Protein AF-A0AAD9EP60-F1 (afdb_monomer_lite)

Foldseek 3Di:
DDDPQPQWQAFDDDDFAFDAPDPDDPVDDTHGPGTDGGDTDRDVVVVLVVLCVDPCVVVVVDDSVPDDDDRDDDDDDDDD

pLDDT: mean 70.96, std 17.68, range [25.86, 87.94]

InterPro domains:
  IPR011008 Dimeric alpha-beta barrel [SSF54909] (15-73)

Structure (mmCIF, N/CA/C/O backbone):
data_AF-A0AAD9EP60-F1
#
_entry.id   AF-A0AAD9EP60-F1
#
loop_
_atom_site.group_PDB
_atom_site.id
_atom_site.type_symbol
_atom_site.label_atom_id
_atom_site.label_alt_id
_atom_site.label_comp_id
_atom_site.label_asym_id
_atom_site.label_entity_id
_atom_site.label_seq_id
_atom_site.pdbx_PDB_ins_code
_atom_site.Cartn_x
_atom_site.Cartn_y
_atom_site.Cartn_z
_atom_site.occupancy
_atom_site.B_iso_or_equiv
_atom_site.auth_seq_id
_atom_site.auth_comp_id
_atom_site.auth_asym_id
_atom_site.auth_atom_id
_atom_site.pdbx_PDB_model_num
ATOM 1 N N . MET A 1 1 ? -9.314 18.593 21.995 1.00 35.19 1 MET A N 1
ATOM 2 C CA . MET A 1 1 ? -9.552 18.279 20.565 1.00 35.19 1 MET A CA 1
ATOM 3 C C . MET A 1 1 ? -9.863 16.792 20.438 1.00 35.19 1 MET A C 1
ATOM 5 O O . MET A 1 1 ? -9.413 16.054 21.307 1.00 35.19 1 MET A O 1
ATOM 9 N N . PRO A 1 2 ? -10.681 16.369 19.459 1.00 30.62 2 PRO A N 1
ATOM 10 C CA . PRO A 1 2 ? -11.242 15.016 19.415 1.00 30.62 2 PRO A CA 1
ATOM 11 C C . PRO A 1 2 ? -10.201 13.930 19.062 1.00 30.62 2 PRO A C 1
ATOM 13 O O . PRO A 1 2 ? -9.185 14.246 18.441 1.00 30.62 2 PRO A O 1
ATOM 16 N N . PRO A 1 3 ? -10.452 12.657 19.433 1.00 35.19 3 PRO A N 1
ATOM 17 C CA . PRO A 1 3 ? -9.482 11.555 19.376 1.00 35.19 3 PRO A CA 1
ATOM 18 C C . PRO A 1 3 ? -9.272 10.980 17.959 1.00 35.19 3 PRO A C 1
ATOM 20 O O . PRO A 1 3 ? -9.490 9.801 17.708 1.00 35.19 3 PRO A O 1
ATOM 23 N N . ALA A 1 4 ? -8.818 11.810 17.018 1.00 39.44 4 ALA A N 1
ATOM 24 C CA . ALA A 1 4 ? -8.512 11.402 15.640 1.00 39.44 4 ALA A CA 1
ATOM 25 C C . ALA A 1 4 ? -7.086 10.828 15.450 1.00 39.44 4 ALA A C 1
ATOM 27 O O . ALA A 1 4 ? -6.677 10.550 14.325 1.00 39.44 4 ALA A O 1
ATOM 28 N N . GLU A 1 5 ? -6.307 10.677 16.528 1.00 41.16 5 GLU A N 1
ATOM 29 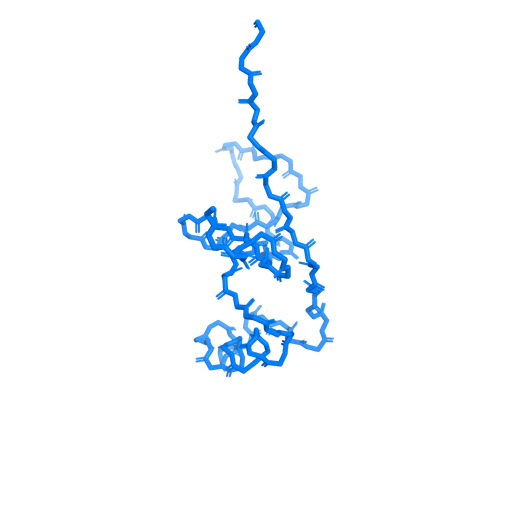C CA . GLU A 1 5 ? -4.882 10.299 16.480 1.00 41.16 5 GLU A CA 1
ATOM 30 C C . GLU A 1 5 ? -4.596 8.807 16.730 1.00 41.16 5 GLU A C 1
ATOM 32 O O . GLU A 1 5 ? -3.441 8.389 16.682 1.00 41.16 5 GLU A O 1
ATOM 37 N N . GLN A 1 6 ? -5.621 7.982 16.959 1.00 39.06 6 GLN A N 1
ATOM 38 C CA . GLN A 1 6 ? -5.458 6.553 17.245 1.00 39.06 6 GLN A CA 1
ATOM 39 C C . GLN A 1 6 ? -5.959 5.699 16.073 1.00 39.06 6 GLN A C 1
ATOM 41 O O . GLN A 1 6 ? -7.133 5.731 15.719 1.00 39.06 6 GLN A O 1
ATOM 46 N N . GLY A 1 7 ? -5.051 4.932 15.460 1.00 36.88 7 GLY A N 1
ATOM 47 C CA . GLY A 1 7 ? -5.377 3.896 14.469 1.00 36.88 7 GLY A CA 1
ATOM 48 C C . GLY A 1 7 ? -5.391 4.323 12.998 1.00 36.88 7 GLY A C 1
ATOM 49 O O . GLY A 1 7 ? -5.433 3.459 12.127 1.00 36.88 7 GLY A O 1
ATOM 50 N N . CYS A 1 8 ? -5.292 5.618 12.682 1.00 37.47 8 CYS A N 1
ATOM 51 C CA . CYS A 1 8 ? -5.245 6.059 11.289 1.00 37.47 8 CYS A CA 1
ATOM 52 C C . CYS A 1 8 ? -3.934 5.641 10.620 1.00 37.47 8 CYS A C 1
ATOM 54 O O . CYS A 1 8 ? -2.919 6.332 10.715 1.00 37.47 8 CYS A O 1
ATOM 56 N N . ILE A 1 9 ? -4.008 4.542 9.870 1.00 39.16 9 ILE A N 1
ATOM 57 C CA . ILE A 1 9 ? -3.122 4.226 8.758 1.00 39.16 9 ILE A CA 1
ATOM 58 C C . ILE A 1 9 ? -3.219 5.421 7.791 1.00 39.16 9 ILE A C 1
ATOM 60 O O . ILE A 1 9 ? -4.104 5.461 6.944 1.00 39.16 9 ILE A O 1
ATOM 64 N N . LYS A 1 10 ? -2.398 6.469 7.983 1.00 32.81 10 LYS A N 1
ATOM 65 C CA . LYS A 1 10 ? -2.417 7.689 7.155 1.00 32.81 10 LYS A CA 1
ATOM 66 C C . LYS A 1 10 ? -1.341 7.595 6.109 1.00 32.81 10 LYS A C 1
ATOM 68 O O . LYS A 1 10 ? -0.323 8.298 6.086 1.00 32.81 10 LYS A O 1
ATOM 73 N N . LEU A 1 11 ? -1.642 6.717 5.199 1.00 38.75 11 LEU A N 1
ATOM 74 C CA . LEU A 1 11 ? -0.871 6.502 4.024 1.00 38.75 11 LEU A CA 1
ATOM 75 C C . LEU A 1 11 ? -1.508 7.552 2.997 1.00 38.75 11 LEU A C 1
ATOM 77 O O . LEU A 1 11 ? -2.728 7.610 2.865 1.00 38.75 11 LEU A O 1
ATOM 81 N N . THR A 1 12 ? -0.765 8.532 2.400 1.00 25.86 12 THR A N 1
ATOM 82 C CA . THR A 1 12 ? -1.213 9.441 1.261 1.00 25.86 12 THR A CA 1
ATOM 83 C C . THR A 1 12 ? -0.093 9.882 0.263 1.00 25.86 12 THR A C 1
ATOM 85 O O . THR A 1 12 ? 0.752 10.698 0.639 1.00 25.86 12 THR A O 1
ATOM 88 N N . PHE A 1 13 ? -0.103 9.406 -0.997 1.00 35.31 13 PHE A N 1
ATOM 89 C CA . PHE A 1 13 ? 0.644 9.939 -2.167 1.00 35.31 13 PHE A CA 1
ATOM 90 C C . PHE A 1 13 ? -0.367 10.123 -3.310 1.00 35.31 13 PHE A C 1
ATOM 92 O O . PHE A 1 13 ? -1.272 9.304 -3.466 1.00 35.31 13 PHE A O 1
ATOM 99 N N . GLY A 1 14 ? -0.230 11.196 -4.093 1.00 30.80 14 GLY A N 1
ATOM 100 C CA . GLY A 1 14 ? -0.999 11.365 -5.325 1.00 30.80 14 GLY A CA 1
ATOM 101 C C . GLY A 1 14 ? -0.435 10.444 -6.404 1.00 30.80 14 GLY A C 1
ATOM 102 O O . GLY A 1 14 ? 0.653 10.707 -6.904 1.00 30.80 14 GLY A O 1
ATOM 103 N N . GLY A 1 15 ? -1.166 9.376 -6.724 1.00 43.41 15 GLY A N 1
ATOM 104 C CA . GLY A 1 15 ? -0.699 8.280 -7.577 1.00 43.41 15 GLY A CA 1
ATOM 105 C C . GLY A 1 15 ? -0.113 7.115 -6.770 1.00 43.41 15 GLY A C 1
ATOM 106 O O . GLY A 1 15 ? 0.559 7.312 -5.757 1.00 43.41 15 GLY A O 1
ATOM 107 N N . ALA A 1 16 ? -0.379 5.886 -7.222 1.00 53.66 16 ALA A N 1
ATOM 108 C CA . ALA A 1 16 ? 0.327 4.708 -6.730 1.00 53.66 16 ALA A CA 1
ATOM 109 C C . ALA A 1 16 ? 1.790 4.796 -7.193 1.00 53.66 16 ALA A C 1
ATOM 111 O O . ALA A 1 16 ? 2.059 4.862 -8.391 1.00 53.66 16 ALA A O 1
ATOM 112 N N . GLY A 1 17 ? 2.732 4.844 -6.250 1.00 61.97 17 GLY A N 1
ATOM 113 C CA . GLY A 1 17 ? 4.153 4.929 -6.573 1.00 61.97 17 GLY A CA 1
ATOM 114 C C . GLY A 1 17 ? 4.700 3.548 -6.906 1.00 61.97 17 GLY A C 1
ATOM 115 O O . GLY A 1 17 ? 4.548 2.627 -6.106 1.00 61.97 17 GLY A O 1
ATOM 116 N N . ALA A 1 18 ? 5.356 3.398 -8.054 1.00 69.44 18 ALA A N 1
ATOM 117 C CA . ALA A 1 18 ? 6.088 2.178 -8.370 1.00 69.44 18 ALA A CA 1
ATOM 118 C C . ALA A 1 18 ? 7.293 2.016 -7.426 1.00 69.44 18 ALA A C 1
ATOM 120 O O . ALA A 1 18 ? 8.082 2.948 -7.259 1.00 69.44 18 ALA A O 1
ATOM 121 N N . THR A 1 19 ? 7.458 0.836 -6.827 1.00 73.62 19 THR A N 1
ATOM 122 C CA . THR A 1 19 ? 8.747 0.451 -6.239 1.00 73.62 19 THR A CA 1
ATOM 123 C C . THR A 1 19 ? 9.663 -0.002 -7.364 1.00 73.62 19 THR A C 1
ATOM 125 O O . THR A 1 19 ? 9.203 -0.641 -8.310 1.00 73.62 19 THR A O 1
ATOM 128 N N . LEU A 1 20 ? 10.947 0.337 -7.280 1.00 78.31 20 LEU A N 1
ATOM 129 C CA . LEU A 1 20 ? 11.934 0.010 -8.307 1.00 78.31 20 LEU A CA 1
ATOM 130 C C . LEU A 1 20 ? 12.990 -0.948 -7.749 1.00 78.31 20 LEU A C 1
ATOM 132 O O . LEU A 1 20 ? 13.284 -0.906 -6.554 1.00 78.31 20 LEU A O 1
ATOM 136 N N . ALA A 1 21 ? 13.567 -1.790 -8.608 1.00 78.19 21 ALA A N 1
ATOM 137 C CA . ALA A 1 21 ? 14.726 -2.616 -8.254 1.00 78.19 21 ALA A CA 1
ATOM 138 C C . ALA A 1 21 ? 15.984 -1.764 -8.009 1.00 78.19 21 ALA A C 1
ATOM 140 O O . ALA A 1 21 ? 16.833 -2.103 -7.187 1.00 78.19 21 ALA A O 1
ATOM 141 N N . GLU A 1 22 ? 16.094 -0.659 -8.743 1.00 80.94 22 GLU A N 1
ATOM 142 C CA . GLU A 1 22 ? 17.282 0.177 -8.860 1.00 80.94 22 GLU A CA 1
ATOM 143 C C . GLU A 1 22 ? 16.887 1.655 -9.070 1.00 80.94 22 GLU A C 1
ATOM 145 O O . GLU A 1 22 ? 15.750 1.935 -9.470 1.00 80.94 22 GLU A O 1
ATOM 150 N N . PRO A 1 23 ? 17.775 2.626 -8.774 1.00 80.81 23 PRO A N 1
ATOM 151 C CA . PRO A 1 23 ? 17.530 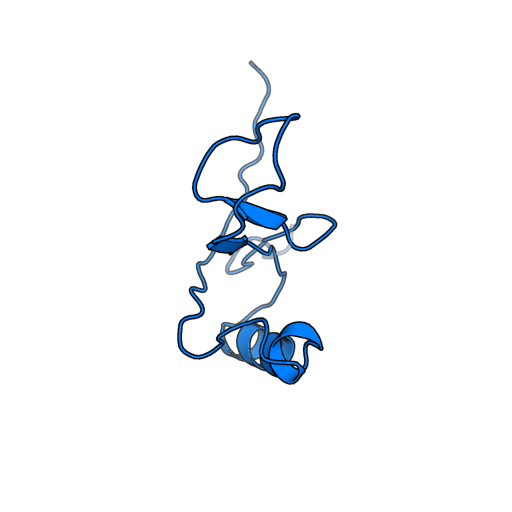4.037 -9.069 1.00 80.81 23 PRO A CA 1
ATOM 152 C C . PRO A 1 23 ? 17.234 4.280 -10.556 1.00 80.81 23 PRO A C 1
ATOM 154 O O . PRO A 1 23 ? 17.739 3.573 -11.423 1.00 80.81 23 PRO A O 1
ATOM 157 N N . VAL A 1 24 ? 16.433 5.306 -10.855 1.00 78.44 24 VAL A N 1
ATOM 158 C CA . VAL A 1 24 ? 16.018 5.617 -12.232 1.00 78.44 24 VAL A CA 1
ATOM 159 C C . VAL A 1 24 ? 17.223 6.033 -13.086 1.00 78.44 24 VAL A C 1
ATOM 161 O O . VAL A 1 24 ? 17.854 7.052 -12.807 1.00 78.44 24 VAL A O 1
ATOM 164 N N . ASP A 1 25 ? 17.493 5.286 -14.157 1.00 80.69 25 ASP A N 1
ATOM 165 C CA . ASP A 1 25 ? 18.425 5.662 -15.225 1.00 80.69 25 ASP A CA 1
ATOM 166 C C . ASP A 1 25 ? 17.639 6.350 -16.362 1.00 80.69 25 ASP A C 1
ATOM 168 O O . ASP A 1 25 ? 16.764 5.711 -16.950 1.00 80.69 25 ASP A O 1
ATOM 172 N N . PRO A 1 26 ? 17.914 7.624 -16.712 1.00 77.12 26 PRO A N 1
ATOM 173 C CA . PRO A 1 26 ? 17.211 8.316 -17.796 1.00 77.12 26 PRO A CA 1
ATOM 174 C C . PRO A 1 26 ? 17.404 7.677 -19.185 1.00 77.12 26 PRO A C 1
ATOM 176 O O . PRO A 1 26 ? 16.660 8.012 -20.106 1.00 77.12 26 PRO A O 1
ATOM 179 N N . GLY A 1 27 ? 18.372 6.770 -19.359 1.00 81.94 27 GLY A N 1
ATOM 180 C CA . GLY A 1 27 ? 18.574 6.006 -20.592 1.00 81.94 27 GLY A CA 1
ATOM 181 C C . GLY A 1 27 ? 17.758 4.711 -20.702 1.00 81.94 27 GLY A C 1
ATOM 182 O O . GLY A 1 27 ? 17.852 4.039 -21.732 1.00 81.94 27 GLY A O 1
ATOM 183 N N . ARG A 1 28 ? 16.992 4.313 -19.673 1.00 79.75 28 ARG A N 1
ATOM 184 C CA . ARG A 1 28 ? 16.308 3.006 -19.615 1.00 79.75 28 ARG A CA 1
ATOM 185 C C . ARG A 1 28 ? 14.874 3.112 -19.079 1.00 79.75 28 ARG A C 1
ATOM 187 O O . ARG A 1 28 ? 14.585 3.985 -18.265 1.00 79.75 28 ARG A O 1
ATOM 194 N N . PRO A 1 29 ? 13.958 2.211 -19.484 1.00 78.19 29 PRO A N 1
ATOM 195 C CA . PRO A 1 29 ? 12.670 2.092 -18.810 1.00 78.19 29 PRO A CA 1
ATOM 196 C C . PRO A 1 29 ? 12.890 1.698 -17.335 1.00 78.19 29 PRO A C 1
ATOM 198 O O . PRO A 1 29 ? 13.718 0.825 -17.062 1.00 78.19 29 PRO A O 1
ATOM 201 N N . PRO A 1 30 ? 12.176 2.315 -16.375 1.00 78.69 30 PRO A N 1
ATOM 202 C CA . PRO A 1 30 ? 12.365 2.035 -14.957 1.00 78.69 30 PRO A CA 1
ATOM 203 C C . PRO A 1 30 ? 11.960 0.596 -14.619 1.00 78.69 30 PRO A C 1
ATOM 205 O O . PRO A 1 30 ? 10.883 0.130 -14.992 1.00 78.69 30 PRO A O 1
ATOM 208 N N . HIS A 1 31 ? 12.815 -0.101 -13.872 1.00 80.69 31 HIS A N 1
ATOM 209 C CA . HIS A 1 31 ? 12.596 -1.488 -13.475 1.00 80.69 31 HIS A CA 1
ATOM 210 C C . HIS A 1 31 ? 11.629 -1.568 -12.285 1.00 80.69 31 HIS A C 1
ATOM 212 O O . HIS A 1 31 ? 12.042 -1.572 -11.125 1.00 80.69 31 HIS A O 1
ATOM 218 N N . ILE A 1 32 ? 10.329 -1.603 -12.583 1.00 81.44 32 ILE A N 1
ATOM 219 C CA . ILE A 1 32 ? 9.250 -1.675 -11.590 1.00 81.44 32 ILE A CA 1
ATOM 220 C C . ILE A 1 32 ? 9.182 -3.077 -10.968 1.00 81.44 32 ILE A C 1
ATOM 222 O O . ILE A 1 32 ? 9.038 -4.068 -11.676 1.00 81.44 32 ILE A O 1
ATOM 226 N N . THR A 1 33 ? 9.234 -3.145 -9.637 1.00 80.88 33 THR A N 1
ATOM 227 C CA . THR A 1 33 ? 9.149 -4.381 -8.832 1.00 80.88 33 THR A CA 1
ATOM 228 C C . THR A 1 33 ? 7.838 -4.524 -8.062 1.00 80.88 33 THR A C 1
ATOM 230 O O . THR A 1 33 ? 7.613 -5.536 -7.404 1.00 80.88 33 THR A O 1
ATOM 233 N N . GLY A 1 34 ? 6.974 -3.511 -8.110 1.00 75.12 34 GLY A N 1
ATOM 234 C CA . GLY A 1 34 ? 5.718 -3.469 -7.369 1.00 75.12 34 GLY A CA 1
ATOM 235 C C . GLY A 1 34 ? 5.218 -2.040 -7.200 1.00 75.12 34 GLY A C 1
ATOM 236 O O . GLY A 1 34 ? 5.635 -1.128 -7.917 1.00 75.12 34 GLY A O 1
ATOM 237 N N . SER A 1 35 ? 4.329 -1.826 -6.233 1.00 75.56 35 SER A N 1
ATOM 238 C CA . SER A 1 35 ? 3.799 -0.499 -5.923 1.00 75.56 35 SER A CA 1
ATOM 239 C C . SER A 1 35 ? 3.626 -0.283 -4.427 1.00 75.56 35 SER A C 1
ATOM 241 O O . SER A 1 35 ? 3.021 -1.106 -3.740 1.00 75.56 35 SER A O 1
ATOM 243 N N . ALA A 1 36 ? 4.074 0.871 -3.943 1.00 80.00 36 ALA A N 1
ATOM 244 C CA . ALA A 1 36 ? 3.750 1.377 -2.622 1.00 80.00 36 ALA A CA 1
ATOM 245 C C . ALA A 1 36 ? 2.626 2.405 -2.766 1.00 80.00 36 ALA A C 1
ATOM 247 O O . ALA A 1 36 ? 2.791 3.454 -3.395 1.00 8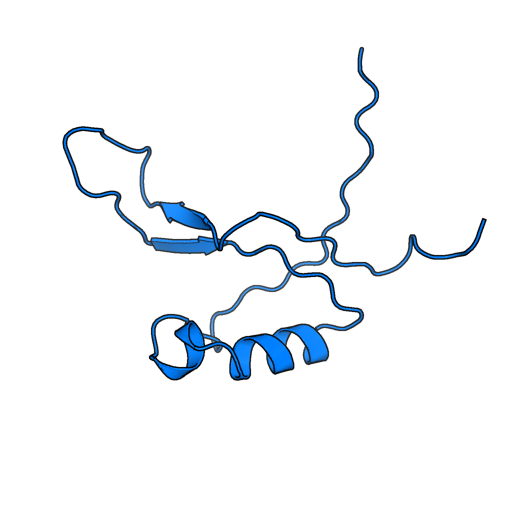0.00 36 ALA A O 1
ATOM 248 N N . MET A 1 37 ? 1.473 2.112 -2.170 1.00 77.12 37 MET A N 1
ATOM 249 C CA . MET A 1 37 ? 0.357 3.043 -2.152 1.00 77.12 37 MET A CA 1
ATOM 250 C C . MET A 1 37 ? -0.130 3.318 -0.747 1.00 77.12 37 MET A C 1
ATOM 252 O O . MET A 1 37 ? 0.026 2.533 0.186 1.00 77.12 37 MET A O 1
ATOM 256 N N . LEU A 1 38 ? -0.670 4.515 -0.616 1.00 75.69 38 LEU A N 1
ATOM 257 C CA . LEU A 1 38 ? -0.741 5.217 0.638 1.00 75.69 38 LEU A CA 1
ATOM 258 C C . LEU A 1 38 ? -2.278 5.518 0.806 1.00 75.69 38 LEU A C 1
ATOM 260 O O . LEU A 1 38 ? -2.771 6.470 0.206 1.00 75.69 38 LEU A O 1
ATOM 264 N N . ILE A 1 39 ? -3.029 4.666 1.541 1.00 75.12 39 ILE A N 1
ATOM 265 C CA . ILE A 1 39 ? -4.495 4.661 1.815 1.00 75.12 39 ILE A CA 1
ATOM 266 C C . ILE A 1 39 ? -4.857 5.195 3.224 1.00 75.12 39 ILE A C 1
ATOM 268 O O . ILE A 1 39 ? -4.130 4.931 4.175 1.00 75.12 39 ILE A O 1
ATOM 272 N N . PHE A 1 40 ? -6.038 5.822 3.380 1.00 75.31 40 PHE A N 1
ATOM 273 C CA . PHE A 1 40 ? -6.712 6.089 4.670 1.00 75.31 40 PHE A CA 1
ATOM 274 C C . PHE A 1 40 ? -7.928 5.165 4.893 1.00 75.31 40 PHE A C 1
ATOM 276 O O . PHE A 1 40 ? -8.899 5.229 4.131 1.00 75.31 40 PHE A O 1
ATOM 283 N N . ALA A 1 41 ? -7.897 4.331 5.936 1.00 80.81 41 ALA A N 1
ATOM 284 C CA . ALA A 1 41 ? -8.981 3.423 6.338 1.00 80.81 41 ALA A CA 1
ATOM 285 C C . ALA A 1 41 ? -8.898 3.093 7.848 1.00 80.81 41 ALA A C 1
ATOM 287 O O . ALA A 1 41 ? -7.793 3.148 8.395 1.00 80.81 41 ALA A O 1
ATOM 288 N N . PRO A 1 42 ? -10.018 2.759 8.526 1.00 80.25 42 PRO A N 1
ATOM 289 C CA . PRO A 1 42 ? -10.015 2.477 9.963 1.00 80.25 42 PRO A CA 1
ATOM 290 C C . PRO A 1 42 ? -9.626 1.029 10.311 1.00 80.25 42 PRO A C 1
ATOM 292 O O . PRO A 1 42 ? -9.160 0.791 11.422 1.00 80.25 42 PRO A O 1
ATOM 295 N N . THR A 1 43 ? -9.777 0.070 9.389 1.00 83.56 43 THR A N 1
ATOM 296 C CA . THR A 1 43 ? -9.407 -1.346 9.592 1.00 83.56 43 THR A CA 1
ATOM 297 C C . THR A 1 43 ? -8.573 -1.903 8.431 1.00 83.56 43 THR A C 1
ATOM 299 O O . THR A 1 43 ? -8.510 -1.310 7.349 1.00 83.56 43 THR A O 1
ATOM 302 N N . ARG A 1 44 ? -7.931 -3.064 8.632 1.00 81.00 44 ARG A N 1
ATOM 303 C CA . ARG A 1 44 ? -7.221 -3.792 7.560 1.00 81.00 44 ARG A CA 1
ATOM 304 C C . ARG A 1 44 ? -8.214 -4.365 6.545 1.00 81.00 44 ARG A C 1
ATOM 306 O O . ARG A 1 44 ? -7.920 -4.442 5.355 1.00 81.00 44 ARG A O 1
ATOM 313 N N . GLU A 1 45 ? -9.393 -4.732 7.016 1.00 86.25 45 GLU A N 1
ATOM 314 C CA . GLU A 1 45 ? -10.486 -5.333 6.264 1.00 86.25 45 GLU A CA 1
ATOM 315 C C . GLU A 1 45 ? -11.050 -4.327 5.253 1.00 86.25 45 GLU A C 1
ATOM 317 O O . GLU A 1 45 ? -11.245 -4.679 4.090 1.00 86.25 45 GLU A O 1
ATOM 322 N N . ASP A 1 46 ? -11.188 -3.055 5.643 1.00 85.25 46 ASP A N 1
ATOM 323 C CA . ASP A 1 46 ? -11.541 -1.951 4.740 1.00 85.25 46 ASP A CA 1
ATOM 324 C C . ASP A 1 46 ? -10.480 -1.720 3.654 1.00 85.25 46 ASP A C 1
ATOM 326 O O . ASP A 1 46 ? -10.817 -1.463 2.496 1.00 85.25 46 ASP A O 1
ATOM 330 N N . VAL A 1 47 ? -9.189 -1.825 4.002 1.00 85.75 47 VAL A N 1
ATOM 331 C CA . VAL A 1 47 ? -8.089 -1.736 3.025 1.00 85.75 47 VAL A CA 1
ATOM 332 C C . VAL A 1 47 ? -8.198 -2.872 2.008 1.00 85.75 47 VAL A C 1
ATOM 334 O O . VAL A 1 47 ? -8.200 -2.618 0.805 1.00 85.75 47 VAL A O 1
ATOM 337 N N . LEU A 1 48 ? -8.353 -4.114 2.473 1.00 85.94 48 LEU A N 1
ATOM 338 C CA . LEU A 1 48 ? -8.508 -5.286 1.608 1.00 85.94 48 LEU A CA 1
ATOM 339 C C . LEU A 1 48 ? -9.784 -5.211 0.756 1.00 85.94 48 LEU A C 1
ATOM 341 O O . LEU A 1 48 ? -9.751 -5.578 -0.416 1.00 85.94 48 LEU A O 1
ATOM 345 N N . GLY A 1 49 ? -10.894 -4.714 1.305 1.00 87.94 49 GLY A N 1
ATOM 346 C CA . GLY A 1 49 ? -12.151 -4.515 0.581 1.00 87.94 49 GLY A CA 1
ATOM 347 C C . GLY A 1 49 ? -12.041 -3.478 -0.540 1.00 87.94 49 GLY A C 1
ATOM 348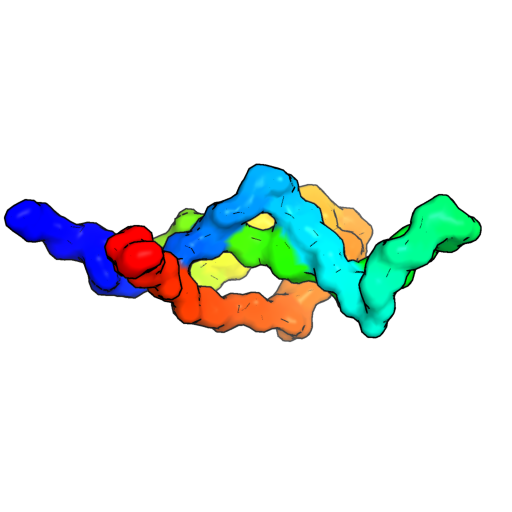 O O . GLY A 1 49 ? -12.616 -3.672 -1.613 1.00 87.94 49 GLY A O 1
ATOM 349 N N . ARG A 1 50 ? -11.261 -2.410 -0.330 1.00 85.56 50 ARG A N 1
ATOM 350 C CA . ARG A 1 50 ? -10.947 -1.422 -1.375 1.00 85.56 50 ARG A CA 1
ATOM 351 C C . ARG A 1 50 ? -10.014 -1.994 -2.434 1.00 85.56 50 ARG A C 1
ATOM 353 O O . ARG A 1 50 ? -10.355 -1.923 -3.608 1.00 85.56 50 ARG A O 1
ATOM 360 N N . LEU A 1 51 ? -8.906 -2.621 -2.030 1.00 84.12 51 LEU A N 1
ATOM 361 C CA . LEU A 1 51 ? -7.950 -3.235 -2.959 1.00 84.12 51 LEU A CA 1
ATOM 362 C C . LEU A 1 51 ? -8.626 -4.286 -3.850 1.00 84.12 51 LEU A C 1
ATOM 364 O O . LEU A 1 51 ? -8.480 -4.227 -5.063 1.00 84.12 51 LEU A O 1
ATOM 368 N N . LYS A 1 52 ? -9.466 -5.172 -3.292 1.00 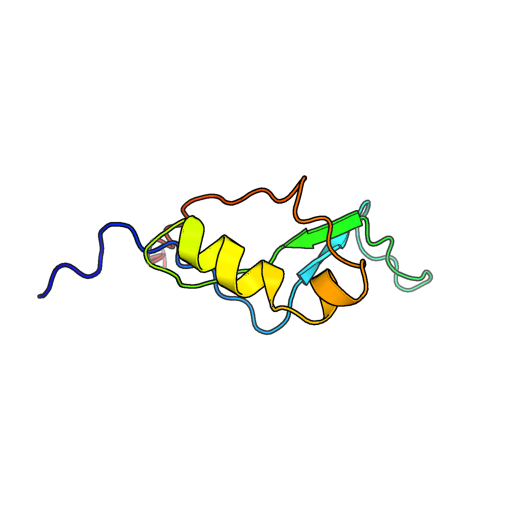85.56 52 LYS A N 1
ATOM 369 C CA . LYS A 1 52 ? -10.243 -6.166 -4.069 1.00 85.56 52 LYS A CA 1
ATOM 370 C C . LYS A 1 52 ? -11.137 -5.549 -5.150 1.00 85.56 52 LYS A C 1
ATOM 372 O O . LYS A 1 52 ? -11.517 -6.231 -6.099 1.00 85.56 52 LYS A O 1
ATOM 377 N N . ASN A 1 53 ? -11.503 -4.279 -4.997 1.00 84.31 53 ASN A N 1
ATOM 378 C CA . ASN A 1 53 ? -12.323 -3.551 -5.952 1.00 84.31 53 ASN A CA 1
ATOM 379 C C . ASN A 1 53 ? -11.524 -2.685 -6.936 1.00 84.31 53 ASN A C 1
ATOM 381 O O . ASN A 1 53 ? -12.124 -2.204 -7.901 1.00 84.31 53 ASN A O 1
ATOM 385 N N . ASP A 1 54 ? -10.218 -2.527 -6.729 1.00 82.50 54 ASP A N 1
ATOM 386 C CA . ASP A 1 54 ? -9.323 -1.731 -7.564 1.00 82.50 54 ASP A CA 1
ATOM 387 C C . ASP A 1 54 ? -9.166 -2.350 -8.972 1.00 82.50 54 ASP A C 1
ATOM 389 O O . ASP A 1 54 ? -9.009 -3.574 -9.077 1.00 82.50 54 ASP A O 1
ATOM 393 N N . PRO A 1 55 ? -9.198 -1.552 -10.059 1.00 82.69 55 PRO A N 1
ATOM 394 C CA . PRO A 1 55 ? -8.913 -2.032 -11.411 1.00 82.69 55 PRO A CA 1
ATOM 395 C C . PRO A 1 55 ? -7.591 -2.798 -11.520 1.00 82.69 55 PRO A C 1
ATOM 397 O O . PRO A 1 55 ? -7.575 -3.874 -12.107 1.00 82.69 55 PRO A O 1
ATOM 400 N N . LEU A 1 56 ? -6.517 -2.337 -10.871 1.00 78.94 56 LEU A N 1
ATOM 401 C CA . LEU A 1 56 ? -5.194 -2.968 -10.960 1.00 78.94 56 LEU A CA 1
ATOM 402 C C . LEU A 1 56 ? -5.157 -4.344 -10.282 1.00 78.94 56 LEU A C 1
ATOM 404 O O . LEU A 1 56 ? -4.418 -5.230 -10.704 1.00 78.94 56 LEU A O 1
ATOM 408 N N . THR A 1 57 ? -6.007 -4.575 -9.281 1.00 81.56 57 THR A N 1
ATOM 409 C CA . THR A 1 57 ? -6.242 -5.929 -8.758 1.00 81.56 57 THR A CA 1
ATOM 410 C C . THR A 1 57 ? -7.046 -6.771 -9.746 1.00 81.56 57 THR A C 1
ATOM 412 O O . THR A 1 57 ? -6.694 -7.917 -10.012 1.00 81.56 57 THR A O 1
ATOM 415 N N . LYS A 1 58 ? -8.145 -6.226 -10.280 1.00 82.62 58 LYS A N 1
ATOM 416 C CA . LYS A 1 58 ? -9.066 -6.951 -11.175 1.00 82.62 58 LYS A CA 1
ATOM 417 C C . LYS A 1 58 ? -8.414 -7.354 -12.500 1.00 82.62 58 LYS A C 1
ATOM 419 O O . LYS A 1 58 ? -8.750 -8.400 -13.043 1.00 82.62 58 LYS A O 1
ATOM 424 N N . GLU A 1 59 ? -7.471 -6.552 -12.976 1.00 84.62 59 GLU A N 1
ATOM 425 C CA . GLU A 1 59 ? -6.639 -6.796 -14.158 1.00 84.62 59 GLU A CA 1
ATOM 426 C C . GLU A 1 59 ? -5.421 -7.694 -13.857 1.00 84.62 59 GLU A C 1
ATOM 428 O O . GLU A 1 59 ? -4.656 -8.018 -14.760 1.00 84.62 59 GLU A O 1
ATOM 433 N N . GLY A 1 60 ? -5.233 -8.125 -12.601 1.00 79.31 60 GLY A N 1
ATOM 434 C CA . GLY A 1 60 ? -4.147 -9.024 -12.193 1.00 79.31 60 GLY A CA 1
ATOM 435 C C . GLY A 1 60 ? -2.769 -8.364 -12.065 1.00 79.31 60 GLY A C 1
ATOM 436 O O . GLY A 1 60 ? -1.777 -9.068 -11.896 1.00 79.31 60 GLY A O 1
ATOM 437 N N . VAL A 1 61 ? -2.692 -7.031 -12.120 1.00 79.44 61 VAL A N 1
ATOM 438 C CA . VAL A 1 61 ? -1.448 -6.257 -11.947 1.00 79.44 61 VAL A CA 1
ATOM 439 C C . VAL A 1 61 ? -0.980 -6.270 -10.487 1.00 79.44 61 VAL A C 1
ATOM 441 O O . VAL A 1 61 ? 0.221 -6.255 -10.222 1.00 79.44 61 VAL A O 1
ATOM 444 N N . TRP A 1 62 ? -1.909 -6.308 -9.526 1.00 79.00 62 TRP A N 1
ATOM 445 C CA . TRP A 1 62 ? -1.601 -6.390 -8.094 1.00 79.00 62 TRP A CA 1
ATOM 446 C C . TRP A 1 62 ? -1.948 -7.746 -7.492 1.00 79.00 62 TRP A C 1
ATOM 448 O O . TRP A 1 62 ? -3.105 -8.167 -7.469 1.00 79.00 62 TRP A O 1
ATOM 458 N N . ASP A 1 63 ? -0.943 -8.381 -6.890 1.00 80.69 63 ASP A N 1
ATOM 459 C CA . ASP A 1 63 ? -1.131 -9.582 -6.087 1.00 80.69 63 ASP A CA 1
ATOM 460 C C . ASP A 1 63 ? -1.600 -9.230 -4.666 1.00 80.69 63 ASP A C 1
ATOM 462 O O . ASP A 1 63 ? -0.812 -8.919 -3.769 1.00 80.69 63 ASP A O 1
ATOM 466 N N . ILE A 1 64 ? -2.915 -9.313 -4.449 1.00 79.31 64 ILE A N 1
ATOM 467 C CA . ILE A 1 64 ? -3.519 -9.142 -3.122 1.00 79.31 64 ILE A CA 1
ATOM 468 C C . ILE A 1 64 ? -3.070 -10.215 -2.125 1.00 79.31 64 ILE A C 1
ATOM 470 O O . ILE A 1 64 ? -3.051 -9.939 -0.926 1.00 79.31 64 ILE A O 1
ATOM 474 N N . ASN A 1 65 ? -2.700 -11.419 -2.563 1.00 82.25 65 ASN A N 1
ATOM 475 C CA . ASN A 1 65 ? -2.328 -12.487 -1.632 1.00 82.25 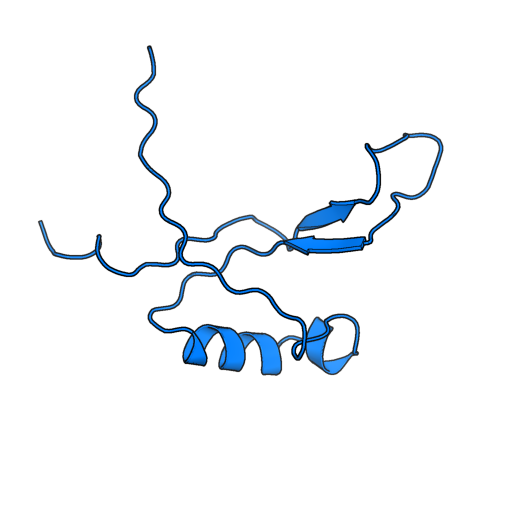65 ASN A CA 1
ATOM 476 C C . ASN A 1 65 ? -0.985 -12.186 -0.953 1.00 82.25 65 ASN A C 1
ATOM 478 O O . ASN A 1 65 ? -0.802 -12.518 0.216 1.00 82.25 65 ASN A O 1
ATOM 482 N N . ASN A 1 66 ? -0.091 -11.489 -1.661 1.00 83.56 66 ASN A N 1
ATOM 483 C CA . ASN A 1 66 ? 1.201 -11.026 -1.155 1.00 83.56 66 ASN A CA 1
ATOM 484 C C . ASN A 1 66 ? 1.194 -9.554 -0.682 1.00 83.56 66 ASN A C 1
ATOM 486 O O . ASN A 1 66 ? 2.258 -8.985 -0.418 1.00 83.56 66 ASN A O 1
ATOM 490 N N . VAL A 1 67 ? 0.021 -8.915 -0.536 1.00 83.56 67 VAL A N 1
ATOM 491 C CA . VAL A 1 67 ? -0.051 -7.500 -0.135 1.00 83.56 67 VAL A CA 1
ATOM 492 C C . VAL A 1 67 ? 0.371 -7.280 1.321 1.00 83.56 67 VAL A C 1
ATOM 494 O O . VAL A 1 67 ? -0.146 -7.883 2.268 1.00 83.56 67 VAL A O 1
ATOM 497 N N . GLN A 1 68 ? 1.293 -6.341 1.517 1.00 84.19 68 GLN A N 1
ATOM 498 C CA . GLN A 1 68 ? 1.793 -5.954 2.832 1.00 84.19 68 GLN A CA 1
ATOM 499 C C . GLN A 1 68 ? 1.103 -4.661 3.281 1.00 84.19 68 GLN A C 1
ATOM 501 O O . GLN A 1 68 ? 1.224 -3.617 2.644 1.00 84.19 68 GLN A O 1
ATOM 506 N N . ILE A 1 69 ? 0.350 -4.737 4.381 1.00 83.31 69 ILE A N 1
ATOM 507 C CA . ILE A 1 69 ? -0.401 -3.611 4.955 1.00 83.31 69 ILE A CA 1
ATOM 508 C C . ILE A 1 69 ? 0.183 -3.305 6.331 1.00 83.31 69 ILE A C 1
ATOM 510 O O . ILE A 1 69 ? 0.113 -4.147 7.231 1.00 83.31 69 ILE A O 1
ATOM 514 N N . TYR A 1 70 ? 0.718 -2.094 6.489 1.00 82.25 70 TYR A N 1
ATOM 515 C CA . TYR A 1 70 ? 1.337 -1.606 7.720 1.00 82.25 70 TYR A CA 1
ATOM 516 C C . TYR A 1 70 ? 0.593 -0.385 8.263 1.00 82.25 70 TYR A C 1
ATOM 518 O O . TYR A 1 70 ? 0.234 0.495 7.477 1.00 82.25 70 TYR A O 1
ATOM 526 N N . PRO A 1 71 ? 0.398 -0.263 9.588 1.00 80.00 71 PRO A N 1
ATOM 527 C CA . PRO A 1 71 ? -0.049 0.987 10.177 1.00 80.00 71 PRO A CA 1
ATOM 528 C C . PRO A 1 71 ? 1.030 2.062 10.014 1.00 80.00 71 PRO A C 1
ATOM 530 O O . PRO A 1 71 ? 2.210 1.821 10.260 1.00 80.00 71 PRO A O 1
ATOM 533 N N . PHE A 1 72 ? 0.623 3.263 9.603 1.00 78.44 72 PHE A N 1
ATOM 534 C CA . PHE A 1 72 ? 1.537 4.369 9.322 1.00 78.44 72 PHE A CA 1
ATOM 535 C C . PHE A 1 72 ? 1.052 5.659 9.973 1.00 78.44 72 PHE A C 1
ATOM 537 O O . PHE A 1 72 ? -0.007 6.183 9.623 1.00 78.44 72 PHE A O 1
ATOM 544 N N . PHE A 1 73 ? 1.873 6.207 10.864 1.00 78.75 73 PHE A N 1
ATOM 545 C CA . PHE A 1 73 ? 1.688 7.526 11.456 1.00 78.75 73 PHE A CA 1
ATOM 546 C C . PHE A 1 73 ? 2.715 8.498 10.866 1.00 78.75 73 PHE A C 1
ATOM 548 O O . PHE A 1 73 ? 3.905 8.192 10.812 1.00 78.75 73 PHE A O 1
ATOM 555 N N . ARG A 1 74 ? 2.267 9.684 10.435 1.00 72.19 74 ARG A N 1
ATOM 556 C CA . ARG A 1 74 ? 3.156 10.750 9.951 1.00 72.19 74 ARG A CA 1
ATOM 557 C C . ARG A 1 74 ? 3.350 11.793 11.061 1.00 72.19 74 ARG A C 1
ATOM 559 O O . ARG A 1 74 ? 2.503 12.683 11.166 1.00 72.19 74 ARG A O 1
ATOM 566 N N . PRO A 1 75 ? 4.430 11.736 11.863 1.00 76.44 75 PRO A N 1
ATOM 567 C CA . PRO A 1 75 ? 4.702 12.782 12.842 1.00 76.44 75 PRO A CA 1
ATOM 568 C C . PRO A 1 75 ? 4.908 14.129 12.139 1.00 76.44 75 PRO A C 1
ATOM 570 O O . PRO A 1 75 ? 5.477 14.200 11.044 1.00 76.44 75 PRO A O 1
ATOM 573 N N . LYS A 1 76 ? 4.465 15.217 12.777 1.00 77.06 76 LYS A N 1
ATOM 574 C CA . LYS A 1 76 ? 4.788 16.574 12.322 1.00 77.06 76 LYS A CA 1
ATOM 575 C C . LYS A 1 76 ? 6.287 16.801 12.520 1.00 77.06 76 LYS A C 1
ATOM 577 O O . LYS A 1 76 ? 6.752 16.836 13.655 1.00 77.06 76 LYS A O 1
ATOM 582 N N . ARG A 1 77 ? 7.042 16.974 11.431 1.00 69.50 77 ARG A N 1
ATOM 583 C CA . ARG A 1 77 ? 8.405 17.513 11.519 1.00 69.50 77 ARG A CA 1
ATOM 584 C C . ARG A 1 77 ? 8.307 18.989 11.896 1.00 69.50 77 ARG A C 1
ATOM 586 O O . ARG A 1 77 ? 7.736 19.769 11.138 1.00 69.50 77 ARG A O 1
ATOM 593 N N . VAL A 1 78 ? 8.850 19.348 13.053 1.00 72.25 78 VAL A N 1
ATOM 594 C CA . VAL A 1 78 ? 9.155 20.742 13.386 1.00 72.25 78 VAL A CA 1
ATOM 595 C C . VAL A 1 78 ? 10.460 21.086 12.656 1.00 72.25 78 VAL A C 1
ATOM 597 O O . VAL A 1 78 ? 11.404 20.300 12.768 1.00 72.25 78 VAL A O 1
ATOM 600 N N . PRO A 1 79 ? 10.527 22.172 11.864 1.00 71.62 79 PRO A N 1
ATOM 601 C CA . PRO A 1 79 ? 11.792 22.647 11.312 1.00 71.62 79 PRO A CA 1
ATOM 602 C C . PRO A 1 79 ? 12.755 23.024 12.442 1.00 71.62 79 PRO A C 1
ATOM 604 O O . PRO A 1 79 ? 12.318 23.582 13.450 1.00 71.62 79 PRO A O 1
ATOM 607 N N . VAL A 1 80 ? 14.039 22.723 12.253 1.00 64.69 80 VAL A N 1
ATOM 608 C CA . VAL A 1 80 ? 15.150 23.143 13.122 1.00 64.69 80 VAL A CA 1
ATOM 609 C C . VAL A 1 80 ? 16.057 24.059 12.314 1.00 64.69 80 VAL A C 1
ATOM 611 O O . VAL A 1 80 ? 16.224 23.741 11.113 1.00 64.69 80 VAL A O 1
#

Secondary structure (DSSP, 8-state):
--STTSS-EE---SSPEEEESSPPPTTS---EEEEE---EESSHHHHHHHHTTSHHHHTTSS-STT----------PPP-

Organism: NCBI:txid1836956

Sequence (80 aa):
MPPAEQGCIKLTFGGAGATLAEPVDPGRPPHITGSAMLIFAPTREDVLGRLKNDPLTKEGVWDINNVQIYPFFRPKRVPV

Radius of gyration: 15.7 Å; chains: 1; bounding box: 31×36×41 Å